Protein AF-A0AAP8LAF4-F1 (afdb_monomer)

Mean predicted aligned error: 5.39 Å

Secondary structure (DSSP, 8-state):
----SEEEEEEEPTTSSSPSEEEEESS---HHHHTTS--SEEESSHHHHHHHHHHTT---TTPEEEEE-TTS--HHHHHHHHHHHHHHS-SSPPPPPHHHHHSPP---------SSS--GGGGGTT----

Sequence (130 aa):
DLSENDLTFIHVPVGRANRTGWYLYNQAPAMDSIVSHQPLEYNRYLNKLVAWAYFNGLLTPQTRLHIKSGNLCDTAKLQELVADVSHHFPLRLPAPTPKALYSPCEIRHLAIIVNLENDPTAAFRNQVVH

InterPro domains:
  IPR000274 Adenylate cyclase, class-I [PTHR38760] (1-130)
  IPR060066 Adenylate cyclase, class-I, third domain [PF26690] (2-91)
  IPR060068 Adenylate cyclase, class-I, fourth domain [PF26691] (96-129)

Organism: Escherichia coli (NCBI:txid562)

Structure (mmCIF, N/CA/C/O backbone):
data_AF-A0AAP8LAF4-F1
#
_entry.id   AF-A0AAP8LAF4-F1
#
loop_
_atom_site.group_PDB
_atom_site.id
_atom_site.type_symbol
_atom_site.label_atom_id
_atom_site.label_alt_id
_atom_site.label_comp_id
_atom_site.label_asym_id
_atom_site.label_entity_id
_atom_site.label_seq_id
_atom_site.pdbx_PDB_ins_code
_atom_site.Cartn_x
_atom_site.Cartn_y
_atom_site.Cartn_z
_atom_site.occupancy
_atom_site.B_iso_or_equiv
_atom_site.auth_seq_id
_atom_site.auth_comp_id
_atom_site.auth_asym_id
_atom_site.auth_atom_id
_atom_site.pdbx_PDB_model_num
ATOM 1 N N . ASP A 1 1 ? -21.206 -5.270 -1.672 1.00 76.50 1 ASP A N 1
ATOM 2 C CA . ASP A 1 1 ? -19.825 -5.343 -1.173 1.00 76.50 1 ASP A CA 1
ATOM 3 C C . ASP A 1 1 ? -18.973 -4.495 -2.107 1.00 76.50 1 ASP A C 1
ATOM 5 O O . ASP A 1 1 ? -19.323 -4.442 -3.279 1.00 76.50 1 ASP A O 1
ATOM 9 N N . LEU A 1 2 ? -17.989 -3.755 -1.590 1.00 90.88 2 LEU A N 1
ATOM 10 C CA . LEU A 1 2 ? -17.102 -2.889 -2.390 1.00 90.88 2 LEU A CA 1
ATOM 11 C C . LEU A 1 2 ? -15.803 -3.604 -2.787 1.00 90.88 2 LEU A C 1
ATOM 13 O O . LEU A 1 2 ? -14.950 -2.999 -3.426 1.00 90.88 2 LEU A O 1
ATOM 17 N N . SER A 1 3 ? -15.650 -4.867 -2.390 1.00 94.12 3 SER A N 1
ATOM 18 C CA . SER A 1 3 ? -14.476 -5.671 -2.698 1.00 94.12 3 SER A CA 1
ATOM 19 C C . SER A 1 3 ? -14.247 -5.792 -4.204 1.00 94.12 3 SER A C 1
ATOM 21 O O . SER A 1 3 ? -15.166 -6.040 -4.985 1.00 94.12 3 SER A O 1
ATOM 23 N N . GLU A 1 4 ? -12.989 -5.627 -4.602 1.00 96.12 4 GLU A N 1
ATOM 24 C CA . GLU A 1 4 ? -12.555 -5.789 -5.984 1.00 96.12 4 GLU A CA 1
ATOM 25 C C . GLU A 1 4 ? -11.874 -7.149 -6.154 1.00 96.12 4 GLU A C 1
ATOM 27 O O . GLU A 1 4 ? -11.079 -7.580 -5.309 1.00 96.12 4 GLU A O 1
ATOM 32 N N . ASN A 1 5 ? -12.168 -7.833 -7.264 1.00 96.19 5 ASN A N 1
ATOM 33 C CA . ASN A 1 5 ? -11.558 -9.131 -7.577 1.00 96.19 5 ASN A CA 1
ATOM 34 C C . ASN A 1 5 ? -10.068 -8.998 -7.909 1.00 96.19 5 ASN A C 1
ATOM 36 O O . ASN A 1 5 ? -9.276 -9.881 -7.583 1.00 96.19 5 ASN A O 1
ATOM 40 N N . ASP A 1 6 ? -9.693 -7.900 -8.563 1.00 95.88 6 ASP A N 1
ATOM 41 C CA . ASP A 1 6 ? -8.330 -7.602 -8.979 1.00 95.88 6 ASP A CA 1
ATOM 42 C C . ASP A 1 6 ? -7.998 -6.152 -8.641 1.00 95.88 6 ASP A C 1
ATOM 44 O O . ASP A 1 6 ? -8.748 -5.244 -8.989 1.00 95.88 6 ASP A O 1
ATOM 48 N N . LEU A 1 7 ? -6.844 -5.925 -8.020 1.00 97.12 7 LEU A N 1
ATOM 49 C CA . LEU A 1 7 ? -6.266 -4.596 -7.854 1.00 97.12 7 LEU A CA 1
ATOM 50 C C . LEU A 1 7 ? -4.872 -4.571 -8.475 1.00 97.12 7 LEU A C 1
ATOM 52 O O . LEU A 1 7 ? -4.002 -5.362 -8.109 1.00 97.12 7 LEU A O 1
ATOM 56 N N . THR A 1 8 ? -4.653 -3.639 -9.400 1.00 96.38 8 THR A N 1
ATOM 57 C CA . THR A 1 8 ? -3.382 -3.472 -10.107 1.00 96.38 8 THR A CA 1
ATOM 58 C C . THR A 1 8 ? -2.728 -2.146 -9.742 1.00 96.38 8 THR A C 1
ATOM 60 O O . THR A 1 8 ? -3.273 -1.076 -10.013 1.00 96.38 8 THR A O 1
ATOM 63 N N . PHE A 1 9 ? -1.525 -2.223 -9.174 1.00 97.00 9 PHE A N 1
ATOM 64 C CA . PHE A 1 9 ? -0.684 -1.090 -8.797 1.00 97.00 9 PHE A CA 1
ATOM 65 C C . PHE A 1 9 ? 0.386 -0.852 -9.864 1.00 97.00 9 PHE A C 1
ATOM 67 O O . PHE A 1 9 ? 1.218 -1.718 -10.132 1.00 97.00 9 PHE A O 1
ATOM 74 N N . ILE A 1 10 ? 0.402 0.333 -10.471 1.00 95.38 10 ILE A N 1
ATOM 75 C CA . ILE A 1 10 ? 1.353 0.675 -11.535 1.00 95.38 10 ILE A CA 1
ATOM 76 C C . ILE A 1 10 ? 2.132 1.915 -11.143 1.00 95.38 10 ILE A C 1
ATOM 78 O O . ILE A 1 10 ? 1.540 2.964 -10.897 1.00 95.38 10 ILE A O 1
ATOM 82 N N . HIS A 1 11 ? 3.458 1.816 -11.143 1.00 96.12 11 HIS A N 1
ATOM 83 C CA . HIS A 1 11 ? 4.327 2.970 -10.975 1.00 96.12 11 HIS A CA 1
ATOM 84 C C . HIS A 1 11 ? 4.722 3.558 -12.333 1.00 96.12 11 HIS A C 1
ATOM 86 O O . HIS A 1 11 ? 5.247 2.868 -13.212 1.00 96.12 11 HIS A O 1
ATOM 92 N N . VAL A 1 12 ? 4.522 4.864 -12.487 1.00 94.88 12 VAL A N 1
ATOM 93 C CA . VAL A 1 12 ? 4.976 5.651 -13.632 1.00 94.88 12 VAL A CA 1
ATOM 94 C C . VAL A 1 12 ? 6.250 6.405 -13.236 1.00 94.88 12 VAL A C 1
ATOM 96 O O . VAL A 1 12 ? 6.191 7.246 -12.338 1.00 94.88 12 VAL A O 1
ATOM 99 N N . PRO A 1 13 ? 7.401 6.151 -13.892 1.00 94.50 13 PRO A N 1
ATOM 100 C CA . PRO A 1 13 ? 8.644 6.866 -13.609 1.00 94.50 13 PRO A CA 1
ATOM 101 C C . PRO A 1 13 ? 8.635 8.302 -14.156 1.00 94.50 13 PRO A C 1
ATOM 103 O O . PRO A 1 13 ? 7.744 8.714 -14.902 1.00 94.50 13 PRO A O 1
ATOM 106 N N . VAL A 1 14 ? 9.660 9.075 -13.793 1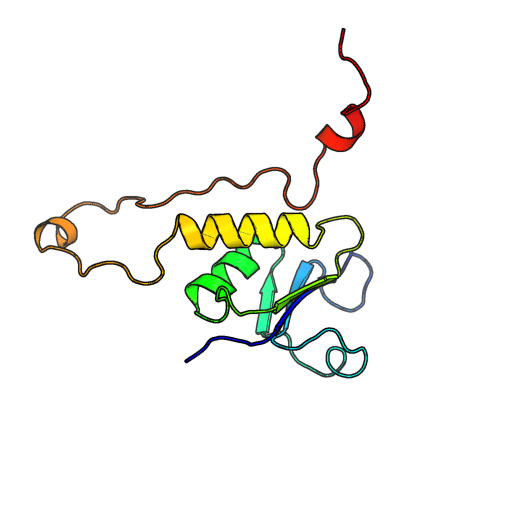.00 93.88 14 VAL A N 1
ATOM 107 C CA . VAL A 1 14 ? 9.914 10.413 -14.352 1.00 93.88 14 VAL A CA 1
ATOM 108 C C . VAL A 1 14 ? 10.149 10.328 -15.864 1.00 93.88 14 VAL A C 1
ATOM 110 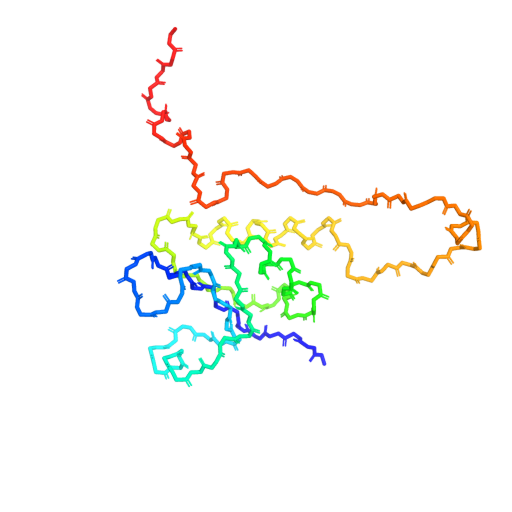O O . VAL A 1 14 ? 10.671 9.333 -16.365 1.00 93.88 14 VAL A O 1
ATOM 113 N N . GLY A 1 15 ? 9.749 11.369 -16.600 1.00 93.25 15 GLY A N 1
ATOM 114 C CA . GLY A 1 15 ? 9.968 11.462 -18.049 1.00 93.25 15 GLY A CA 1
ATOM 115 C C . GLY A 1 15 ? 8.954 10.692 -18.901 1.00 93.25 15 GLY A C 1
ATOM 116 O O . GLY A 1 15 ? 9.173 10.494 -20.094 1.00 93.25 15 GLY A O 1
ATOM 117 N N . ARG A 1 16 ? 7.841 10.243 -18.311 1.00 90.88 16 ARG A N 1
ATOM 118 C CA . ARG A 1 16 ? 6.681 9.702 -19.036 1.00 90.88 16 ARG A CA 1
ATOM 119 C C . ARG A 1 16 ? 5.607 10.777 -19.223 1.00 90.88 16 ARG A C 1
ATOM 121 O O . ARG A 1 16 ? 5.635 11.808 -18.561 1.00 90.88 16 ARG A O 1
ATOM 128 N N . ALA A 1 17 ? 4.652 10.513 -20.118 1.00 89.12 17 ALA A N 1
ATOM 129 C CA . ALA A 1 17 ? 3.519 11.409 -20.367 1.00 89.12 17 ALA A CA 1
ATOM 130 C C . ALA A 1 17 ? 2.592 11.541 -19.144 1.00 89.12 17 ALA A C 1
ATOM 132 O O . ALA A 1 17 ? 2.104 12.628 -18.847 1.00 89.12 17 ALA A O 1
ATOM 133 N N . ASN A 1 18 ? 2.380 10.440 -18.416 1.00 90.19 18 ASN A N 1
ATOM 134 C CA . ASN A 1 18 ? 1.615 10.439 -17.172 1.00 90.19 18 ASN A CA 1
ATOM 135 C C . ASN A 1 18 ? 2.456 10.978 -16.007 1.00 90.19 18 ASN A C 1
ATOM 137 O O . ASN A 1 18 ? 3.675 10.797 -15.962 1.00 90.19 18 ASN A O 1
ATOM 141 N N . ARG A 1 19 ? 1.784 11.608 -15.036 1.00 94.69 19 ARG A N 1
ATOM 142 C CA . ARG A 1 19 ? 2.407 12.125 -13.812 1.00 94.69 19 ARG A CA 1
ATOM 143 C C . ARG A 1 19 ? 3.164 11.008 -13.084 1.00 94.69 19 ARG A C 1
ATOM 145 O O . ARG A 1 19 ? 2.656 9.911 -12.902 1.00 94.69 19 ARG A O 1
ATOM 152 N N . THR A 1 20 ? 4.373 11.301 -12.612 1.00 95.88 20 THR A N 1
ATOM 153 C CA . THR A 1 20 ? 5.173 10.330 -11.852 1.00 95.88 20 THR A CA 1
ATOM 154 C C . THR A 1 20 ? 4.492 9.935 -10.544 1.00 95.88 20 THR A C 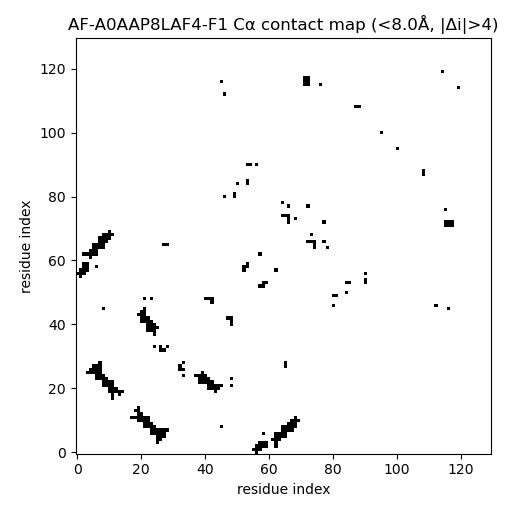1
ATOM 156 O O . THR A 1 20 ? 4.003 10.803 -9.814 1.00 95.88 20 THR A O 1
ATOM 159 N N . GLY A 1 21 ? 4.496 8.643 -10.233 1.00 96.25 21 GLY A N 1
ATOM 160 C CA . GLY A 1 21 ? 3.925 8.064 -9.018 1.00 96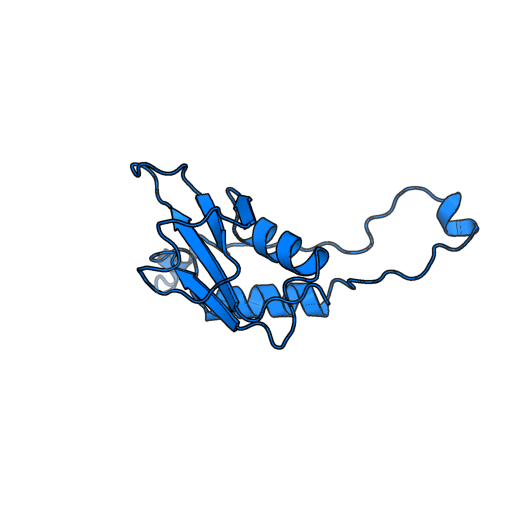.25 21 GLY A CA 1
ATOM 161 C C . GLY A 1 21 ? 3.134 6.793 -9.306 1.00 96.25 21 GLY A C 1
ATOM 162 O O . GLY A 1 21 ? 3.252 6.199 -10.376 1.00 96.25 21 GLY A O 1
ATOM 163 N N . TRP A 1 22 ? 2.326 6.386 -8.341 1.00 97.50 22 TRP A N 1
ATOM 164 C CA . TRP A 1 22 ? 1.527 5.175 -8.378 1.00 97.50 22 TRP A CA 1
ATOM 165 C C . TRP A 1 22 ? 0.086 5.429 -8.782 1.00 97.50 22 TRP A C 1
ATOM 167 O O . TRP A 1 22 ? -0.524 6.430 -8.407 1.00 97.50 22 TRP A O 1
ATOM 177 N N . TYR A 1 23 ? -0.454 4.456 -9.498 1.00 96.88 23 TYR A N 1
ATOM 178 C CA . TYR A 1 23 ? -1.817 4.415 -9.992 1.00 96.88 23 TYR A CA 1
ATOM 179 C C . TYR A 1 23 ? -2.445 3.080 -9.614 1.00 96.88 23 TYR A C 1
ATOM 181 O O . TYR A 1 23 ? -1.818 2.035 -9.802 1.00 96.88 23 TYR A O 1
ATOM 189 N N . LEU A 1 24 ? -3.670 3.124 -9.097 1.00 97.38 24 LEU A N 1
ATOM 190 C CA . LEU A 1 24 ? -4.457 1.949 -8.740 1.00 97.38 24 LEU A CA 1
ATOM 191 C C . LEU A 1 24 ? -5.578 1.728 -9.759 1.00 97.38 24 LEU A C 1
ATOM 193 O O . LEU A 1 24 ? -6.286 2.669 -10.102 1.00 97.38 24 LEU A O 1
ATOM 197 N N . TYR A 1 25 ? -5.768 0.488 -10.197 1.00 95.94 25 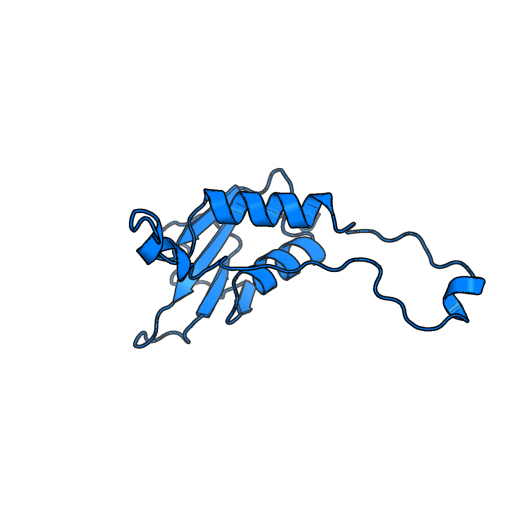TYR A N 1
ATOM 198 C CA . TYR A 1 25 ? -6.860 0.067 -11.082 1.00 95.94 25 TYR A CA 1
ATOM 199 C C . TYR A 1 25 ? -7.567 -1.159 -10.497 1.00 95.94 25 TYR A C 1
ATOM 201 O O . TYR A 1 25 ? -6.906 -1.989 -9.879 1.00 95.94 25 TYR A O 1
ATOM 209 N N . ASN A 1 26 ? -8.871 -1.314 -10.733 1.00 94.88 26 ASN A N 1
ATOM 210 C CA . ASN A 1 26 ? -9.682 -2.456 -10.275 1.00 94.88 26 ASN A CA 1
ATOM 211 C C . ASN A 1 26 ? -9.833 -3.579 -11.311 1.00 94.88 26 ASN A C 1
ATOM 213 O O . ASN A 1 26 ? -10.894 -4.170 -11.492 1.00 94.88 26 ASN A O 1
ATOM 217 N N . GLN A 1 27 ? -8.768 -3.850 -12.051 1.00 92.56 27 GLN A N 1
ATOM 218 C CA . GLN A 1 27 ? -8.785 -4.832 -13.126 1.00 92.56 27 GLN A CA 1
ATOM 219 C C . GLN A 1 27 ? -7.441 -5.531 -13.216 1.00 92.56 27 GLN A C 1
ATOM 221 O O . GLN A 1 27 ? -6.412 -4.954 -12.862 1.00 92.56 27 GLN A O 1
ATOM 226 N N . ALA A 1 28 ? -7.449 -6.760 -13.725 1.00 91.75 28 ALA A N 1
ATOM 227 C CA . ALA A 1 28 ? -6.237 -7.514 -14.013 1.00 91.75 28 ALA A CA 1
ATOM 228 C C . ALA A 1 28 ? -5.355 -6.793 -15.061 1.00 91.75 28 ALA A C 1
ATOM 230 O O . ALA A 1 28 ? -5.868 -6.028 -15.891 1.00 91.75 28 ALA A O 1
ATOM 231 N N . PRO A 1 29 ? -4.033 -7.046 -15.068 1.00 84.38 29 PRO A N 1
ATOM 232 C CA . PRO A 1 29 ? -3.075 -6.372 -15.934 1.00 84.38 29 PRO A CA 1
ATOM 233 C C . PRO A 1 29 ? -3.109 -6.914 -17.371 1.00 84.38 29 PRO A C 1
ATOM 235 O O . PRO A 1 29 ? -2.159 -7.543 -17.832 1.00 84.38 29 PRO A O 1
ATOM 238 N N . ALA A 1 30 ? -4.195 -6.664 -18.100 1.00 81.44 30 ALA A N 1
ATOM 239 C CA . ALA A 1 30 ? -4.247 -6.860 -19.546 1.00 81.44 30 ALA A CA 1
ATOM 240 C C . ALA A 1 30 ? -3.853 -5.553 -20.260 1.00 81.44 30 ALA A C 1
ATOM 242 O O . ALA A 1 30 ? -4.233 -4.459 -19.842 1.00 81.44 30 ALA A O 1
ATOM 243 N N . MET A 1 31 ? -3.060 -5.649 -21.334 1.00 62.44 31 MET A N 1
ATOM 244 C CA . MET A 1 31 ? -2.558 -4.468 -22.064 1.00 62.44 31 MET A CA 1
ATOM 245 C C . MET A 1 31 ? -3.700 -3.581 -22.578 1.00 62.44 31 MET A C 1
ATOM 247 O O . MET A 1 31 ? -3.605 -2.359 -22.489 1.00 62.44 31 MET A O 1
ATOM 251 N N . ASP A 1 32 ? -4.799 -4.193 -23.017 1.00 66.06 32 ASP A N 1
ATOM 252 C CA . ASP A 1 32 ? -5.954 -3.479 -23.566 1.00 66.06 32 ASP A CA 1
ATOM 253 C C . ASP A 1 32 ? -6.880 -2.919 -22.476 1.00 66.06 32 ASP A C 1
ATOM 255 O O . ASP A 1 32 ? -7.640 -1.988 -22.733 1.00 66.06 32 ASP A O 1
ATOM 259 N N . SER A 1 33 ? -6.818 -3.448 -21.247 1.00 65.00 33 SER A N 1
ATOM 260 C CA . SER A 1 33 ? -7.710 -3.022 -20.166 1.00 65.00 33 SER A CA 1
ATOM 261 C C . SER A 1 33 ? -7.229 -1.729 -19.508 1.00 65.00 33 SER A C 1
ATOM 263 O O . SER A 1 33 ? -8.030 -0.850 -19.221 1.00 65.00 33 SER A O 1
ATOM 265 N N . ILE A 1 34 ? -5.926 -1.535 -19.298 1.00 73.00 34 ILE A N 1
ATOM 266 C CA . ILE A 1 34 ? -5.430 -0.403 -18.489 1.00 73.00 34 ILE A CA 1
ATOM 267 C C . ILE A 1 34 ? -5.276 0.902 -19.276 1.00 73.00 34 ILE A C 1
ATOM 269 O O . ILE A 1 34 ? -5.504 1.974 -18.722 1.00 73.00 34 ILE A O 1
ATOM 273 N N . VAL A 1 35 ? -4.894 0.843 -20.553 1.00 71.56 35 VAL A N 1
ATOM 274 C CA . VAL A 1 35 ? -4.467 2.037 -21.311 1.00 71.56 35 VAL A CA 1
ATOM 275 C C . VAL A 1 35 ? -5.595 3.059 -21.513 1.00 71.56 35 VAL A C 1
ATOM 277 O O . VAL A 1 35 ? -5.321 4.255 -21.580 1.00 71.56 35 VAL A O 1
ATOM 280 N N . SER A 1 36 ? -6.853 2.616 -21.575 1.00 73.94 36 SER A N 1
ATOM 281 C CA . SER A 1 36 ? -8.017 3.478 -21.820 1.00 73.94 36 SER A CA 1
ATOM 282 C C . SER A 1 36 ? -8.862 3.785 -20.581 1.00 73.94 36 SER A C 1
ATOM 284 O O . SER A 1 36 ? -9.873 4.474 -20.707 1.00 73.94 36 SER A O 1
ATOM 286 N N . HIS A 1 37 ? -8.499 3.275 -19.402 1.00 83.75 37 HIS A N 1
ATOM 287 C CA . HIS A 1 37 ? -9.309 3.427 -18.191 1.00 83.75 37 HIS A CA 1
ATOM 288 C C . HIS A 1 37 ? -8.723 4.471 -17.247 1.00 83.75 37 HIS A C 1
ATOM 290 O O . HIS A 1 37 ? -7.507 4.620 -17.123 1.00 83.75 37 HIS A O 1
ATOM 296 N N . GLN A 1 38 ? -9.603 5.196 -16.556 1.00 90.88 38 GLN A N 1
ATOM 297 C CA . GLN A 1 38 ? -9.172 6.060 -15.467 1.00 90.88 38 GLN A CA 1
ATOM 298 C C . GLN A 1 38 ? -8.708 5.209 -14.276 1.00 90.88 38 GLN A C 1
ATOM 300 O O . GLN A 1 38 ? -9.348 4.207 -13.953 1.00 90.88 38 GLN A O 1
ATOM 305 N N . PRO A 1 39 ? -7.608 5.599 -13.612 1.00 94.44 39 PRO A N 1
ATOM 306 C CA . PRO A 1 39 ? -7.220 4.989 -12.350 1.00 94.44 39 PRO A CA 1
ATOM 307 C C . PRO A 1 39 ? -8.292 5.266 -11.290 1.00 94.44 39 PRO A C 1
ATOM 309 O O . PRO A 1 39 ? -8.880 6.347 -11.271 1.00 94.44 39 PRO A O 1
ATOM 312 N N . LEU A 1 40 ? -8.486 4.321 -10.371 1.00 96.06 40 LEU A N 1
ATOM 313 C CA . LEU A 1 40 ? -9.297 4.532 -9.172 1.00 96.06 40 LEU A CA 1
ATOM 314 C C . LEU A 1 40 ? -8.718 5.646 -8.298 1.00 96.06 40 LEU A C 1
ATOM 316 O O . LEU A 1 40 ? -9.453 6.470 -7.769 1.00 96.06 40 LEU A O 1
ATOM 320 N N . GLU A 1 41 ? -7.394 5.650 -8.136 1.00 97.69 41 GLU A N 1
ATOM 321 C CA . GLU A 1 41 ? -6.687 6.620 -7.308 1.00 97.69 41 GLU A CA 1
ATOM 322 C C . GLU A 1 41 ? -5.234 6.767 -7.777 1.00 97.69 41 GLU A C 1
ATOM 324 O O . GLU A 1 41 ? -4.624 5.828 -8.307 1.00 97.69 41 GLU A O 1
ATOM 329 N N . TYR A 1 42 ? -4.673 7.956 -7.561 1.00 97.75 42 TYR A N 1
ATOM 330 C CA . TYR A 1 42 ? -3.263 8.254 -7.785 1.00 97.75 42 TYR A CA 1
ATOM 331 C C . TYR A 1 42 ? -2.595 8.696 -6.481 1.00 97.75 42 TYR A C 1
ATOM 333 O O . TYR A 1 42 ? -3.087 9.550 -5.740 1.00 97.75 42 TYR A O 1
ATOM 341 N N . ASN A 1 43 ? -1.386 8.198 -6.224 1.00 98.00 43 ASN A N 1
ATOM 342 C CA . ASN A 1 43 ? -0.559 8.743 -5.158 1.00 98.00 43 ASN A CA 1
ATOM 343 C C . ASN A 1 43 ? 0.931 8.673 -5.466 1.00 98.00 43 ASN A C 1
ATOM 345 O O . ASN A 1 43 ? 1.385 7.811 -6.202 1.00 98.00 43 ASN A O 1
ATOM 349 N N . ARG A 1 44 ? 1.727 9.555 -4.854 1.00 96.19 44 ARG A N 1
ATOM 350 C CA . ARG A 1 44 ? 3.189 9.458 -4.954 1.00 96.19 44 ARG A CA 1
ATOM 351 C C . ARG A 1 44 ? 3.750 8.233 -4.235 1.00 96.19 44 ARG A C 1
ATOM 353 O O . ARG A 1 44 ? 4.808 7.781 -4.642 1.00 96.19 44 ARG A O 1
ATOM 360 N N . TYR A 1 45 ? 3.051 7.713 -3.226 1.00 95.69 45 TYR A N 1
ATOM 361 C CA . TYR A 1 45 ? 3.537 6.626 -2.380 1.00 95.69 45 TYR A CA 1
ATOM 362 C C . TYR A 1 45 ? 2.619 5.403 -2.440 1.00 95.69 45 TYR A C 1
ATOM 364 O O . TYR A 1 45 ? 1.399 5.529 -2.285 1.00 95.69 45 TYR A O 1
ATOM 372 N N . LEU A 1 46 ? 3.210 4.218 -2.611 1.00 97.50 46 LEU A N 1
ATOM 373 C CA . LEU A 1 46 ? 2.496 2.941 -2.681 1.00 97.50 46 LEU A CA 1
ATO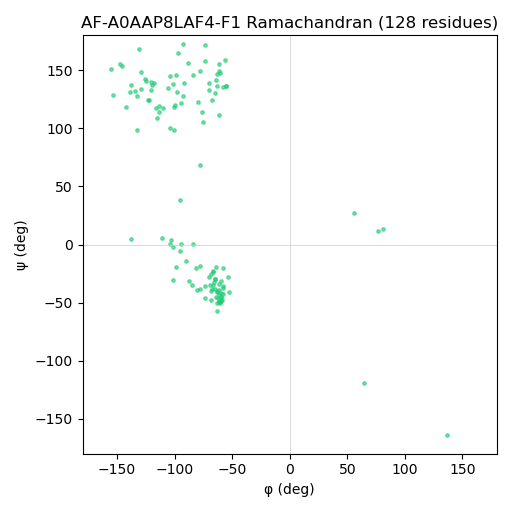M 374 C C . LEU A 1 46 ? 1.691 2.651 -1.411 1.00 97.50 46 LEU A C 1
ATOM 376 O O . LEU A 1 46 ? 0.523 2.272 -1.487 1.00 97.50 46 LEU A O 1
ATOM 380 N N . ASN A 1 47 ? 2.291 2.867 -0.239 1.00 96.94 47 ASN A N 1
ATOM 381 C CA . ASN A 1 47 ? 1.650 2.583 1.046 1.00 96.94 47 ASN A CA 1
ATOM 382 C C . ASN A 1 47 ? 0.331 3.336 1.235 1.00 96.94 47 ASN A C 1
ATOM 384 O O . ASN A 1 47 ? -0.617 2.792 1.796 1.00 96.94 47 ASN A O 1
ATOM 388 N N . LYS A 1 48 ? 0.247 4.568 0.730 1.00 96.81 48 LYS A N 1
ATOM 389 C CA . LYS A 1 48 ? -0.973 5.361 0.800 1.00 96.81 48 LYS A CA 1
ATOM 390 C C . LYS A 1 48 ? -2.078 4.767 -0.070 1.00 96.81 48 LYS A C 1
ATOM 392 O O . LYS A 1 48 ? -3.223 4.771 0.366 1.00 96.81 48 LYS A O 1
ATOM 397 N N . LEU A 1 49 ? -1.753 4.233 -1.250 1.00 97.94 49 LEU A N 1
ATOM 398 C CA . LEU A 1 49 ? -2.743 3.546 -2.087 1.00 97.94 49 LEU A CA 1
ATOM 399 C C . LEU A 1 49 ? -3.210 2.234 -1.462 1.00 97.94 49 LEU A C 1
ATOM 401 O O . LEU A 1 49 ? -4.402 1.954 -1.496 1.00 97.94 49 LEU A O 1
ATOM 405 N N . VAL A 1 50 ? -2.303 1.461 -0.858 1.00 97.94 50 VAL A N 1
ATOM 406 C CA . VAL A 1 50 ? -2.670 0.229 -0.141 1.00 97.94 50 VAL A CA 1
ATOM 407 C C . VAL A 1 50 ? -3.598 0.542 1.030 1.00 97.94 50 VAL A C 1
ATOM 409 O O . VAL A 1 50 ? -4.671 -0.048 1.134 1.00 97.94 50 VAL A O 1
ATOM 412 N N . ALA A 1 51 ? -3.235 1.520 1.864 1.00 97.12 51 ALA A N 1
ATOM 413 C CA . ALA A 1 51 ? -4.075 1.959 2.973 1.00 97.12 51 ALA A CA 1
ATOM 414 C C . ALA A 1 51 ? -5.435 2.471 2.478 1.00 97.12 51 ALA A C 1
ATOM 416 O O . ALA A 1 51 ? -6.468 2.092 3.021 1.00 97.12 51 ALA A O 1
ATOM 417 N N . TRP A 1 52 ? -5.455 3.292 1.425 1.00 97.75 52 TRP A N 1
ATOM 418 C CA . TRP A 1 52 ? -6.693 3.799 0.840 1.00 97.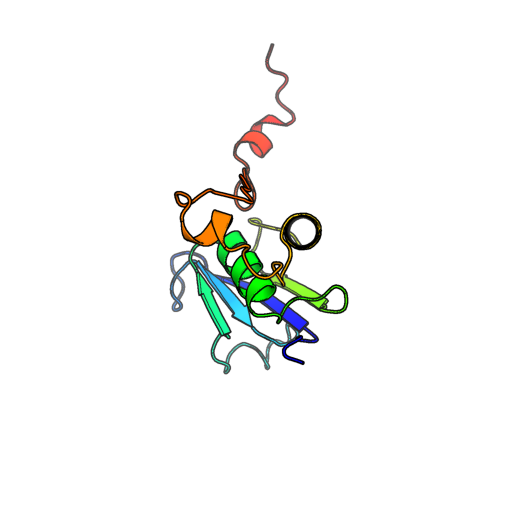75 52 TRP A CA 1
ATOM 419 C C . TRP A 1 52 ? -7.586 2.667 0.319 1.00 97.75 52 TRP A C 1
ATOM 421 O O . TRP A 1 52 ? -8.762 2.628 0.669 1.00 97.75 52 TRP A O 1
ATOM 431 N N . ALA A 1 53 ? -7.047 1.718 -0.450 1.00 98.00 53 ALA A N 1
ATOM 432 C CA . ALA A 1 53 ? -7.815 0.596 -0.992 1.00 98.00 53 ALA A CA 1
ATOM 433 C C . ALA A 1 53 ? -8.380 -0.298 0.119 1.00 98.00 53 ALA A C 1
ATOM 435 O O . ALA A 1 53 ? -9.534 -0.719 0.051 1.00 98.00 53 ALA A O 1
ATOM 436 N N . TYR A 1 54 ? -7.585 -0.542 1.164 1.00 97.50 54 TYR A N 1
ATOM 437 C CA . TYR A 1 54 ? -8.015 -1.280 2.344 1.00 97.50 54 TYR A CA 1
ATOM 438 C C . TYR A 1 54 ? -9.144 -0.559 3.083 1.00 97.50 54 TYR A C 1
ATOM 440 O O . TYR A 1 54 ? -10.235 -1.108 3.206 1.00 97.50 54 TYR A O 1
ATOM 448 N N . PHE A 1 55 ? -8.939 0.693 3.507 1.00 96.12 55 PHE A N 1
ATOM 449 C CA . PHE A 1 55 ? -9.937 1.433 4.288 1.00 96.12 55 PHE A CA 1
ATOM 450 C C . PHE A 1 55 ? -11.221 1.757 3.510 1.00 96.12 55 PHE A C 1
ATOM 452 O O . PHE A 1 55 ? -12.266 1.925 4.134 1.00 96.12 55 PHE A O 1
ATOM 459 N N . ASN A 1 56 ? -11.177 1.793 2.173 1.00 96.25 56 ASN A N 1
ATOM 460 C CA . ASN A 1 56 ? -12.377 1.892 1.331 1.00 96.25 56 ASN A CA 1
ATOM 461 C C . ASN A 1 56 ? -13.052 0.533 1.056 1.00 96.25 56 ASN A C 1
ATOM 463 O O . ASN A 1 56 ? -14.072 0.485 0.374 1.00 96.25 56 ASN A O 1
ATOM 467 N N . GLY A 1 57 ? -12.519 -0.569 1.590 1.00 95.62 57 GLY A N 1
ATOM 468 C CA . GLY A 1 57 ? -13.105 -1.905 1.468 1.00 95.62 57 GLY A CA 1
ATOM 469 C C . GLY A 1 57 ? -12.904 -2.573 0.107 1.00 95.62 57 GLY A C 1
ATOM 470 O O . GLY A 1 57 ? -13.526 -3.601 -0.143 1.00 95.62 57 GLY A O 1
ATOM 471 N N . LEU A 1 58 ? -12.045 -2.020 -0.756 1.00 96.88 58 LEU A N 1
ATOM 472 C CA . LEU A 1 58 ? -11.723 -2.610 -2.061 1.00 96.88 58 LEU A CA 1
ATOM 473 C C . LEU A 1 58 ? -10.830 -3.842 -1.905 1.00 96.88 58 LEU A C 1
ATOM 475 O O . LEU A 1 58 ? -10.931 -4.797 -2.671 1.00 96.88 58 LEU A O 1
ATOM 479 N N . LEU A 1 59 ? -9.932 -3.800 -0.918 1.00 95.69 59 LEU A N 1
ATOM 480 C CA . LEU A 1 59 ? -8.951 -4.844 -0.668 1.00 95.69 59 LEU A CA 1
ATOM 481 C C . LEU A 1 59 ? -9.468 -5.835 0.379 1.00 95.69 59 LEU A C 1
ATOM 483 O O . LEU A 1 59 ? -9.717 -5.472 1.528 1.00 95.69 59 LEU A O 1
ATOM 487 N N . THR A 1 60 ? -9.538 -7.107 -0.010 1.00 92.19 60 THR A N 1
ATOM 488 C CA . THR A 1 60 ? -9.900 -8.244 0.851 1.00 92.19 60 THR A CA 1
ATOM 489 C C . THR A 1 60 ? -8.892 -9.390 0.697 1.00 92.19 60 THR A C 1
ATOM 491 O O . THR A 1 60 ? -8.107 -9.379 -0.252 1.00 92.19 60 THR A O 1
ATOM 494 N N . PRO A 1 61 ? -8.911 -10.423 1.563 1.00 89.12 61 PRO A N 1
ATOM 495 C CA . PRO A 1 61 ? -8.066 -11.609 1.383 1.00 89.12 61 PRO A CA 1
ATOM 496 C C . PRO A 1 61 ? -8.278 -12.352 0.052 1.00 89.12 61 PRO A C 1
ATOM 498 O O . PRO A 1 61 ? -7.420 -13.126 -0.359 1.00 89.12 61 PRO A O 1
ATOM 501 N N . GLN A 1 62 ? -9.418 -12.146 -0.612 1.00 92.31 62 GLN A N 1
ATOM 502 C CA . GLN A 1 62 ? -9.753 -12.751 -1.903 1.00 92.31 62 GLN A CA 1
ATOM 503 C C . GLN A 1 62 ? -9.301 -11.892 -3.094 1.00 92.31 62 GLN A C 1
ATOM 505 O O . GLN A 1 62 ? -9.265 -12.385 -4.222 1.00 92.31 62 GLN A O 1
ATOM 510 N N . THR A 1 63 ? -8.953 -10.624 -2.857 1.00 96.06 63 THR A N 1
ATOM 511 C CA . THR A 1 63 ? -8.515 -9.691 -3.896 1.00 96.06 63 THR A CA 1
ATOM 512 C C . THR A 1 63 ? -7.166 -10.124 -4.464 1.00 96.06 63 THR A C 1
ATOM 514 O O . THR A 1 63 ? -6.174 -10.250 -3.744 1.00 96.06 63 THR A O 1
ATOM 517 N N . ARG A 1 64 ? -7.100 -10.315 -5.782 1.00 96.38 64 ARG A N 1
ATOM 518 C CA . ARG A 1 64 ? -5.858 -10.635 -6.491 1.00 96.38 64 ARG A CA 1
ATOM 519 C C . ARG A 1 64 ? -5.051 -9.362 -6.712 1.00 96.38 64 ARG A C 1
ATOM 521 O O . ARG A 1 64 ? -5.528 -8.407 -7.322 1.00 96.38 64 ARG A O 1
ATOM 528 N N . LEU A 1 65 ? -3.820 -9.356 -6.215 1.00 97.00 65 LEU A N 1
ATOM 529 C CA . LEU A 1 65 ? -2.932 -8.200 -6.288 1.00 97.00 65 LEU A CA 1
ATOM 530 C C . LEU A 1 65 ? -1.963 -8.335 -7.456 1.00 97.00 65 LEU A C 1
ATOM 532 O O . LEU A 1 65 ? -1.276 -9.347 -7.594 1.00 97.00 65 LEU A O 1
ATOM 536 N N . HIS A 1 66 ? -1.860 -7.272 -8.244 1.00 95.69 66 HIS A N 1
ATOM 537 C CA . HIS A 1 66 ? -0.926 -7.162 -9.356 1.00 95.69 66 HIS A CA 1
ATOM 538 C C . HIS A 1 66 ? -0.082 -5.905 -9.188 1.00 95.69 66 HIS A C 1
ATOM 540 O O . HIS A 1 66 ? -0.583 -4.863 -8.763 1.00 95.69 66 HIS A O 1
ATOM 546 N N . ILE A 1 67 ? 1.197 -5.974 -9.548 1.00 95.50 67 ILE A N 1
ATOM 547 C CA . ILE A 1 67 ? 2.106 -4.832 -9.435 1.00 95.50 67 ILE A CA 1
ATOM 548 C C . ILE A 1 67 ? 3.006 -4.713 -10.664 1.00 95.50 67 ILE A C 1
ATOM 550 O O . ILE A 1 67 ? 3.542 -5.697 -11.168 1.00 95.50 67 ILE A O 1
ATOM 554 N N . LYS A 1 68 ? 3.180 -3.484 -11.154 1.00 94.06 68 LYS A N 1
ATOM 555 C CA . LYS A 1 68 ? 4.100 -3.139 -12.243 1.00 94.06 68 LYS A CA 1
ATOM 556 C C . LYS A 1 68 ? 4.908 -1.910 -11.850 1.00 94.0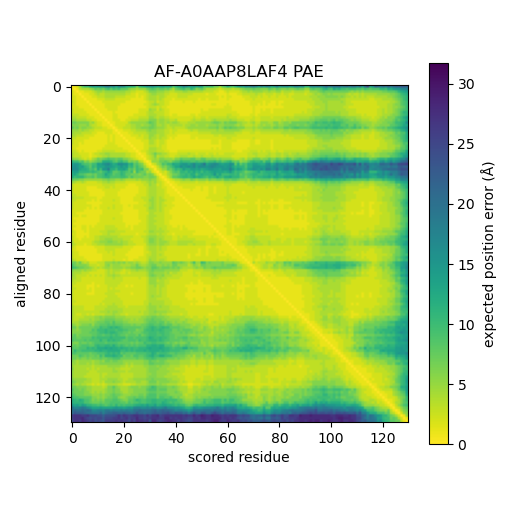6 68 LYS A C 1
ATOM 558 O O . LYS A 1 68 ? 4.433 -0.783 -11.976 1.00 94.06 68 LYS A O 1
ATOM 563 N N . SER A 1 69 ? 6.130 -2.128 -11.372 1.00 91.00 69 SER A N 1
ATOM 564 C CA . SER A 1 69 ? 6.913 -1.082 -10.695 1.00 91.00 69 SER A CA 1
ATOM 565 C C . SER A 1 69 ? 8.398 -1.020 -11.079 1.00 91.00 69 SER A C 1
ATOM 567 O O . SER A 1 69 ? 9.157 -0.237 -10.504 1.00 91.00 69 SER A O 1
ATOM 569 N N . GLY A 1 70 ? 8.836 -1.837 -12.043 1.00 87.25 70 GLY A N 1
ATOM 570 C CA . GLY A 1 70 ? 10.263 -2.051 -12.286 1.00 87.25 70 GLY A CA 1
ATOM 571 C C . GLY A 1 70 ? 10.903 -2.724 -11.071 1.00 87.25 70 GLY A C 1
ATOM 572 O O . GLY A 1 70 ? 10.480 -3.809 -10.691 1.00 87.25 70 GLY A O 1
ATOM 573 N N . ASN A 1 71 ? 11.883 -2.060 -10.453 1.00 86.00 71 ASN A N 1
ATOM 574 C CA . ASN A 1 71 ? 12.634 -2.591 -9.308 1.00 86.00 71 ASN A CA 1
ATOM 575 C C . ASN A 1 71 ? 12.204 -1.993 -7.955 1.00 86.00 71 ASN A C 1
ATOM 577 O O . ASN A 1 71 ? 12.845 -2.270 -6.947 1.00 86.00 71 ASN A O 1
ATOM 581 N N . LEU A 1 72 ? 11.169 -1.143 -7.922 1.00 90.88 72 LEU A N 1
ATOM 582 C CA . LEU A 1 72 ? 10.793 -0.426 -6.698 1.00 90.88 72 LEU A CA 1
ATOM 583 C C . LEU A 1 72 ? 10.120 -1.346 -5.669 1.00 90.88 72 LEU A C 1
ATOM 585 O O . LEU A 1 72 ? 10.442 -1.327 -4.488 1.00 90.88 72 LEU A O 1
ATOM 589 N N . CYS A 1 73 ? 9.172 -2.172 -6.104 1.00 93.69 73 CYS A N 1
ATOM 590 C CA . CYS A 1 73 ? 8.426 -3.046 -5.203 1.00 93.69 73 CYS A CA 1
ATOM 591 C C . CYS A 1 73 ? 7.934 -4.280 -5.958 1.00 93.69 73 CYS A C 1
ATOM 593 O O . CYS A 1 73 ? 7.320 -4.148 -7.016 1.00 93.69 73 CYS A O 1
ATOM 595 N N . ASP A 1 74 ? 8.199 -5.468 -5.431 1.00 92.69 74 ASP A N 1
ATOM 596 C CA . ASP A 1 74 ? 7.709 -6.717 -6.005 1.00 92.69 74 ASP A CA 1
ATOM 597 C C . ASP A 1 74 ? 6.376 -7.148 -5.372 1.00 92.69 74 ASP A C 1
ATOM 599 O O . ASP A 1 74 ? 5.877 -6.553 -4.413 1.00 92.69 74 ASP A O 1
ATOM 603 N N . THR A 1 75 ? 5.775 -8.193 -5.941 1.00 94.25 75 THR A N 1
ATOM 604 C CA . THR A 1 75 ? 4.493 -8.726 -5.469 1.00 94.25 75 THR A CA 1
ATOM 605 C C . THR A 1 75 ? 4.570 -9.224 -4.026 1.00 94.25 75 THR A C 1
ATOM 607 O O . THR A 1 75 ? 3.594 -9.075 -3.296 1.00 94.25 75 THR A O 1
ATOM 610 N N . ALA A 1 76 ? 5.709 -9.778 -3.597 1.00 94.06 76 ALA A N 1
ATOM 611 C CA . ALA A 1 76 ? 5.864 -10.324 -2.252 1.00 94.06 76 ALA A CA 1
ATOM 612 C C . ALA A 1 76 ? 5.839 -9.209 -1.197 1.00 94.06 76 ALA A C 1
ATOM 614 O O . ALA A 1 76 ? 5.054 -9.288 -0.256 1.00 94.06 76 ALA A O 1
ATOM 615 N N . LYS A 1 77 ? 6.599 -8.124 -1.401 1.00 94.44 77 LYS A N 1
ATOM 616 C CA . LYS A 1 77 ? 6.564 -6.944 -0.519 1.00 94.44 77 LYS A CA 1
ATOM 617 C C . LYS A 1 77 ? 5.187 -6.286 -0.480 1.00 94.44 77 LYS A C 1
ATOM 619 O O . LYS A 1 77 ? 4.751 -5.831 0.574 1.00 94.44 77 LYS A O 1
ATOM 624 N N . LEU A 1 78 ? 4.496 -6.214 -1.623 1.00 96.50 78 LEU A N 1
ATOM 625 C CA . LEU A 1 78 ? 3.129 -5.689 -1.662 1.00 96.50 78 LEU A CA 1
ATOM 626 C C . LEU A 1 78 ? 2.184 -6.557 -0.819 1.00 96.50 78 LEU A C 1
ATOM 628 O O . LEU A 1 78 ? 1.397 -6.019 -0.045 1.00 96.50 78 LEU A O 1
ATOM 632 N N . GLN A 1 79 ? 2.260 -7.881 -0.962 1.00 96.00 79 GLN A N 1
ATOM 633 C CA . GLN A 1 79 ? 1.443 -8.820 -0.191 1.00 96.00 79 GLN A CA 1
ATOM 634 C C . GLN A 1 79 ? 1.744 -8.748 1.308 1.00 96.00 79 GLN A C 1
ATOM 636 O O . GLN A 1 79 ? 0.807 -8.760 2.099 1.00 96.00 79 GLN A O 1
ATOM 641 N N . GLU A 1 80 ? 3.015 -8.618 1.692 1.00 95.69 80 GLU A N 1
ATOM 642 C CA . GLU A 1 80 ? 3.434 -8.426 3.085 1.00 95.69 80 GLU A CA 1
ATOM 643 C C . GLU A 1 80 ? 2.843 -7.137 3.667 1.00 95.69 80 GLU A C 1
ATOM 645 O O . GLU A 1 80 ? 2.150 -7.182 4.680 1.00 95.69 80 GLU A O 1
ATOM 650 N N . LEU A 1 81 ? 2.981 -6.007 2.964 1.00 96.56 81 LEU A N 1
ATOM 651 C CA . LEU A 1 81 ? 2.385 -4.738 3.387 1.00 96.56 81 LEU A CA 1
ATOM 652 C C . LEU A 1 81 ? 0.861 -4.834 3.542 1.00 96.56 81 LEU A C 1
ATOM 654 O O . LEU A 1 81 ? 0.283 -4.287 4.480 1.00 96.56 81 LEU A O 1
ATOM 658 N N . VAL A 1 82 ? 0.195 -5.500 2.602 1.00 96.94 82 VAL A N 1
ATOM 659 C CA . VAL A 1 82 ? -1.252 -5.714 2.650 1.00 96.94 82 VAL A CA 1
ATOM 660 C C . VAL A 1 82 ? -1.642 -6.576 3.848 1.00 96.94 82 VAL A C 1
ATOM 662 O O . VAL A 1 82 ? -2.591 -6.233 4.559 1.00 96.94 82 VAL A O 1
ATOM 665 N N . ALA A 1 83 ? -0.911 -7.663 4.092 1.00 95.75 83 ALA A N 1
ATOM 666 C CA . ALA A 1 83 ? -1.123 -8.527 5.241 1.00 95.75 83 ALA A CA 1
ATOM 667 C C . ALA A 1 83 ? -0.958 -7.733 6.544 1.00 95.75 83 ALA A C 1
ATOM 669 O O . ALA A 1 83 ? -1.876 -7.734 7.363 1.00 95.75 83 ALA A O 1
ATOM 670 N N . ASP A 1 84 ? 0.123 -6.964 6.680 1.00 95.81 84 ASP A N 1
ATOM 671 C CA . ASP A 1 84 ? 0.395 -6.127 7.848 1.00 95.81 84 ASP A CA 1
ATOM 672 C C . ASP A 1 84 ? -0.709 -5.099 8.096 1.00 95.81 84 ASP A C 1
ATOM 674 O O . ASP A 1 84 ? -1.202 -4.975 9.221 1.00 95.81 84 ASP A O 1
ATOM 678 N N . VAL A 1 85 ? -1.144 -4.382 7.056 1.00 96.00 85 VAL A N 1
ATOM 679 C CA . VAL A 1 85 ? -2.238 -3.409 7.170 1.00 96.00 85 VAL A CA 1
ATOM 680 C C . VAL A 1 85 ? -3.529 -4.108 7.598 1.00 96.00 85 VAL A C 1
ATOM 682 O O . VAL A 1 85 ? -4.172 -3.672 8.553 1.00 96.00 85 VAL A O 1
ATOM 685 N N . SER A 1 86 ? -3.890 -5.216 6.947 1.00 94.44 86 SER A N 1
ATOM 686 C CA . SER A 1 86 ? -5.132 -5.938 7.246 1.00 94.44 86 SER A CA 1
ATOM 687 C C . SER A 1 86 ? -5.157 -6.563 8.643 1.00 94.44 86 SER A C 1
ATOM 689 O O . SER A 1 86 ? -6.209 -6.624 9.277 1.00 94.44 86 SER A O 1
ATOM 691 N N . HIS A 1 87 ? -3.998 -6.991 9.146 1.00 94.75 87 HIS A N 1
ATOM 692 C CA . HIS A 1 87 ? -3.877 -7.631 10.448 1.00 94.75 87 HIS A CA 1
ATOM 693 C C . HIS A 1 87 ? -3.928 -6.623 11.602 1.00 94.75 87 HIS A C 1
ATOM 695 O O . HIS A 1 87 ? -4.536 -6.895 12.636 1.00 94.75 87 HIS A O 1
ATOM 701 N N . HIS A 1 88 ? -3.310 -5.450 11.433 1.00 94.75 88 HIS A N 1
ATOM 702 C CA . HIS A 1 88 ? -3.123 -4.494 12.529 1.00 94.75 88 HIS A CA 1
ATOM 703 C C . HIS A 1 88 ? -4.147 -3.353 12.553 1.00 94.75 88 HIS A C 1
ATOM 705 O O . HIS A 1 88 ? -4.312 -2.708 13.593 1.00 94.75 88 HIS A O 1
ATOM 711 N N . PHE A 1 89 ? -4.837 -3.086 11.439 1.00 95.19 89 PHE A N 1
ATOM 712 C CA . PHE A 1 89 ? -5.786 -1.979 11.328 1.00 95.19 89 PHE A CA 1
ATOM 713 C C . PHE A 1 89 ? -7.206 -2.503 11.114 1.00 95.19 89 PHE A C 1
ATOM 715 O O . PHE A 1 89 ? -7.523 -2.967 10.025 1.00 95.19 89 PHE A O 1
ATOM 722 N N . PRO A 1 90 ? -8.114 -2.411 12.094 1.00 93.31 90 PRO A N 1
ATOM 723 C CA . PRO A 1 90 ? -9.496 -2.837 11.893 1.00 93.31 90 PRO A CA 1
ATOM 724 C C . PRO A 1 90 ? -10.244 -1.887 10.939 1.00 93.31 90 PRO A C 1
ATOM 726 O O . PRO A 1 90 ? -10.236 -0.674 11.138 1.00 93.31 90 PRO A O 1
ATOM 729 N N . LEU A 1 91 ? -10.964 -2.430 9.945 1.00 91.31 91 LEU A N 1
ATOM 730 C CA . LEU A 1 91 ? -11.846 -1.628 9.071 1.00 91.31 91 LEU A CA 1
ATOM 731 C C . LEU A 1 91 ? -13.038 -1.035 9.822 1.00 91.31 91 LEU A C 1
ATOM 733 O O . LEU A 1 91 ? -13.506 0.057 9.512 1.00 91.31 91 LEU A O 1
ATOM 737 N N . ARG A 1 92 ? -13.558 -1.775 10.805 1.00 88.81 92 ARG A N 1
ATOM 738 C CA . ARG A 1 92 ? -14.689 -1.353 11.630 1.00 88.81 92 ARG A CA 1
ATOM 739 C C . ARG A 1 92 ? -14.210 -1.156 13.052 1.00 88.81 92 ARG A C 1
ATOM 741 O O . ARG A 1 92 ? -13.834 -2.111 13.726 1.00 88.81 92 ARG A O 1
ATOM 748 N N . LEU A 1 93 ? -14.249 0.090 13.501 1.00 87.69 93 LEU A N 1
ATOM 749 C CA . LEU A 1 93 ? -13.996 0.426 14.891 1.00 87.69 93 LEU A CA 1
ATOM 750 C C . LEU A 1 93 ? -15.282 0.259 15.710 1.00 87.69 93 LEU A C 1
ATOM 752 O O . LEU A 1 93 ? -16.373 0.533 15.199 1.00 87.69 93 LEU A O 1
ATOM 756 N N . PRO A 1 94 ? -15.180 -0.168 16.979 1.00 87.44 94 PRO A N 1
ATOM 757 C CA . PRO A 1 94 ? -16.324 -0.153 17.875 1.00 87.44 94 PRO A CA 1
ATOM 758 C C . PRO A 1 94 ? -16.820 1.284 18.065 1.00 87.44 94 PRO A C 1
ATOM 760 O O . PRO A 1 94 ? -16.033 2.237 18.039 1.00 87.44 94 PRO A O 1
ATOM 763 N N . ALA A 1 95 ? -18.127 1.429 18.293 1.00 90.25 95 ALA A N 1
ATOM 764 C CA . ALA A 1 95 ? -18.712 2.721 18.619 1.00 90.25 95 ALA A CA 1
ATOM 765 C C . ALA A 1 95 ? -17.998 3.335 19.843 1.00 90.25 95 ALA A C 1
ATOM 767 O O . ALA A 1 95 ? -17.705 2.616 20.807 1.00 90.25 95 ALA A O 1
ATOM 768 N N . PRO A 1 96 ? -17.683 4.642 19.821 1.00 89.56 96 PRO A N 1
ATOM 769 C CA . PRO A 1 96 ? -17.007 5.283 20.939 1.00 89.56 96 PRO A CA 1
ATOM 770 C C . PRO A 1 96 ? -17.891 5.262 22.192 1.00 89.56 96 PRO A C 1
ATOM 772 O O . PRO A 1 96 ? -19.103 5.461 22.124 1.00 89.56 96 PRO A O 1
ATOM 775 N N . THR A 1 97 ? -17.275 5.052 23.356 1.00 91.62 97 THR A N 1
ATOM 776 C CA . THR A 1 97 ? -17.961 5.208 24.646 1.00 91.62 97 THR A CA 1
ATOM 777 C C . THR A 1 97 ? -18.170 6.695 24.959 1.00 91.62 97 THR A C 1
ATOM 779 O O . THR A 1 97 ? -17.389 7.523 24.481 1.00 91.62 97 THR A O 1
ATOM 782 N N . PRO A 1 98 ? -19.136 7.071 25.822 1.00 93.56 98 PRO A N 1
ATOM 783 C CA . PRO A 1 98 ? -19.312 8.466 26.233 1.00 93.56 98 PRO A CA 1
ATOM 784 C C . PRO A 1 98 ? -18.020 9.102 26.763 1.00 93.56 98 PRO A C 1
ATOM 786 O O . PRO A 1 98 ? -17.683 10.216 26.387 1.00 93.56 98 PRO A O 1
ATOM 789 N N . LYS A 1 99 ? -17.230 8.365 27.557 1.00 91.50 99 LYS A N 1
ATOM 790 C CA . LYS A 1 99 ? -15.928 8.838 28.054 1.00 91.50 99 LYS A CA 1
ATOM 791 C C . LYS A 1 99 ? -14.955 9.164 26.915 1.00 91.50 99 LYS A C 1
ATOM 793 O O . LYS A 1 99 ? -14.269 10.180 26.985 1.00 91.50 99 LYS A O 1
ATOM 798 N N . ALA A 1 100 ? -14.900 8.331 25.875 1.00 89.88 100 ALA A N 1
ATOM 799 C CA . ALA A 1 100 ? -14.024 8.558 24.727 1.00 89.88 100 ALA A CA 1
ATOM 800 C C . ALA A 1 100 ? -14.411 9.819 23.936 1.00 89.88 100 ALA A C 1
ATOM 802 O O . ALA A 1 100 ? -13.530 10.462 23.381 1.00 89.88 100 ALA A O 1
ATOM 803 N N . LEU A 1 101 ? -15.694 10.202 23.925 1.00 88.88 101 LEU A N 1
ATOM 804 C CA . LEU A 1 101 ? -16.165 11.427 23.264 1.00 88.88 101 LEU A CA 1
ATOM 805 C C . LEU A 1 101 ? -15.715 12.713 23.975 1.00 88.88 101 LEU A C 1
ATOM 807 O O . LEU A 1 101 ? -15.568 13.742 23.325 1.00 88.88 101 LEU A O 1
ATOM 811 N N . TYR A 1 102 ? -15.494 12.655 25.292 1.00 93.31 102 TYR A N 1
ATOM 812 C CA . TYR A 1 102 ? -15.000 13.787 26.089 1.00 93.31 102 TYR A CA 1
ATOM 813 C C . TYR A 1 102 ? -13.480 13.773 26.296 1.00 93.31 102 TYR A C 1
ATOM 815 O O . TYR A 1 102 ? -12.936 14.699 26.896 1.00 93.31 102 TYR A O 1
ATOM 823 N N . SER A 1 103 ? -12.794 12.720 25.848 1.00 90.38 103 SER A N 1
ATOM 824 C CA . SER A 1 103 ? -11.343 12.588 25.999 1.00 90.38 103 SER A CA 1
ATOM 825 C C . SER A 1 103 ? -10.609 13.242 24.821 1.00 90.38 103 SER A C 1
ATOM 827 O O . SER A 1 103 ? -11.187 13.377 23.739 1.00 90.38 103 SER A O 1
ATOM 829 N N . PRO A 1 104 ? -9.339 13.646 24.994 1.00 92.44 104 PRO A N 1
ATOM 830 C CA . PRO A 1 104 ? -8.514 14.121 23.888 1.00 92.44 104 PRO A CA 1
ATOM 831 C C . PRO A 1 104 ? -8.395 13.095 22.751 1.00 92.44 104 PRO A C 1
ATOM 833 O O . PRO A 1 104 ? -8.569 11.893 22.948 1.00 92.44 104 PRO A O 1
ATOM 836 N N . CYS A 1 105 ? -8.061 13.579 21.554 1.00 89.06 105 CYS A N 1
ATOM 837 C CA . CYS A 1 105 ? -7.767 12.709 20.418 1.00 89.06 105 CYS A CA 1
ATOM 838 C C . CYS A 1 105 ? -6.497 11.886 20.690 1.00 89.06 105 CYS A C 1
ATOM 840 O O . CYS A 1 105 ? -5.459 12.445 21.044 1.00 89.06 105 CYS A O 1
ATOM 842 N N . GLU A 1 106 ? -6.575 10.571 20.481 1.00 90.12 106 GLU A N 1
ATOM 843 C CA . GLU A 1 106 ? -5.468 9.632 20.667 1.00 90.12 106 GLU A CA 1
ATOM 844 C C . GLU A 1 106 ? -5.226 8.826 19.386 1.00 90.12 106 GLU A C 1
ATOM 846 O O . GLU A 1 106 ? -6.165 8.383 18.715 1.00 90.12 106 GLU A O 1
ATOM 851 N N . ILE A 1 107 ? -3.953 8.591 19.062 1.00 91.12 107 ILE A N 1
ATOM 852 C CA . ILE A 1 107 ? -3.566 7.685 17.978 1.00 91.12 107 ILE A CA 1
ATOM 853 C C . ILE A 1 107 ? -3.738 6.251 18.479 1.00 91.12 107 ILE A C 1
ATOM 855 O O . ILE A 1 107 ? -3.024 5.813 19.375 1.00 91.12 107 ILE A O 1
ATOM 859 N N . ARG A 1 108 ? -4.677 5.510 17.885 1.00 89.19 108 ARG A N 1
ATOM 860 C CA . ARG A 1 108 ? -4.962 4.114 18.270 1.00 89.19 108 ARG A CA 1
ATOM 861 C C . ARG A 1 108 ? -4.098 3.087 17.550 1.00 89.19 108 ARG A C 1
ATOM 863 O O . ARG A 1 108 ? -3.805 2.037 18.104 1.00 89.19 108 ARG A O 1
ATOM 870 N N . HIS A 1 109 ? -3.715 3.393 16.316 1.00 93.12 109 HIS A N 1
ATOM 871 C CA . HIS A 1 109 ? -2.899 2.529 15.475 1.00 93.12 109 HIS A CA 1
ATOM 872 C C . HIS A 1 109 ? -1.871 3.394 14.752 1.00 93.12 109 HIS A C 1
ATOM 874 O O . HIS A 1 109 ? -2.221 4.425 14.174 1.00 93.12 109 HIS A O 1
ATOM 880 N N . LEU A 1 110 ? -0.610 2.977 14.793 1.00 95.00 110 LEU A N 1
ATOM 881 C CA . LEU A 1 110 ? 0.504 3.643 14.132 1.00 95.00 110 LEU A CA 1
ATOM 882 C C . LEU A 1 110 ? 1.319 2.585 13.395 1.00 95.00 110 LEU A C 1
ATOM 884 O O . LEU A 1 110 ? 1.726 1.596 13.996 1.00 95.00 110 LEU A O 1
ATOM 888 N N . ALA A 1 111 ? 1.572 2.815 12.111 1.00 94.19 111 ALA A N 1
ATOM 889 C CA . ALA A 1 111 ? 2.512 2.026 11.328 1.00 94.19 111 ALA A CA 1
ATOM 890 C C . ALA A 1 111 ? 3.640 2.926 10.837 1.00 94.19 111 ALA A C 1
ATOM 892 O O . ALA A 1 111 ? 3.408 4.054 10.395 1.00 94.19 111 ALA A O 1
ATOM 893 N N . ILE A 1 112 ? 4.858 2.397 10.893 1.00 94.38 112 ILE A N 1
ATOM 894 C CA . ILE A 1 112 ? 6.047 3.015 10.319 1.00 94.38 112 ILE A CA 1
ATOM 895 C C . ILE A 1 112 ? 6.533 2.068 9.232 1.00 94.38 112 ILE A C 1
ATOM 897 O O . ILE A 1 112 ? 6.877 0.924 9.507 1.00 94.38 112 ILE A O 1
ATOM 901 N N . ILE A 1 113 ? 6.526 2.549 7.994 1.00 92.56 113 ILE A N 1
ATOM 902 C CA . ILE A 1 113 ? 6.861 1.753 6.817 1.00 92.56 113 ILE A CA 1
ATOM 903 C C . ILE A 1 113 ? 8.192 2.270 6.290 1.00 92.56 113 ILE A C 1
ATOM 905 O O . ILE A 1 113 ? 8.302 3.437 5.912 1.00 92.56 113 ILE A O 1
ATOM 909 N N . VAL A 1 114 ? 9.202 1.408 6.291 1.00 91.31 114 VAL A N 1
ATOM 910 C CA . VAL A 1 114 ? 10.585 1.763 5.960 1.00 91.31 114 VAL A CA 1
ATOM 911 C C . VAL A 1 114 ? 11.031 0.934 4.764 1.00 91.31 114 VAL A C 1
ATOM 913 O O . VAL A 1 114 ? 10.699 -0.242 4.670 1.00 91.31 114 VAL A O 1
ATOM 916 N N . ASN A 1 115 ? 11.775 1.548 3.841 1.00 90.19 115 ASN A N 1
ATOM 917 C CA . ASN A 1 115 ? 12.404 0.870 2.700 1.00 90.19 115 ASN A CA 1
ATOM 918 C C . ASN A 1 115 ? 11.444 0.076 1.784 1.00 90.19 115 ASN A C 1
ATOM 920 O O . ASN A 1 115 ? 11.857 -0.874 1.118 1.00 90.19 115 ASN A O 1
ATOM 924 N N . LEU A 1 116 ? 10.167 0.474 1.716 1.00 92.38 116 LEU A N 1
ATOM 925 C CA . LEU A 1 116 ? 9.158 -0.212 0.899 1.00 92.38 116 LEU A CA 1
ATOM 926 C C . LEU A 1 116 ? 9.480 -0.162 -0.604 1.00 92.38 116 LEU A C 1
ATOM 928 O O . LEU A 1 116 ? 9.447 -1.189 -1.276 1.00 92.38 116 LEU A O 1
ATOM 932 N N . GLU A 1 117 ? 9.764 1.035 -1.123 1.00 89.69 117 GLU A N 1
ATOM 933 C CA . GLU A 1 117 ? 9.963 1.285 -2.562 1.00 89.69 117 GLU A CA 1
ATOM 934 C C . GLU A 1 117 ? 11.438 1.396 -2.955 1.00 89.69 117 GLU A C 1
ATOM 936 O O . GLU A 1 117 ? 11.822 1.114 -4.084 1.00 89.69 117 GLU A O 1
ATOM 941 N N . ASN A 1 118 ? 12.277 1.870 -2.040 1.00 86.31 118 ASN A N 1
ATOM 942 C CA . ASN A 1 118 ? 13.707 1.980 -2.254 1.00 86.31 118 ASN A CA 1
ATOM 943 C C . ASN A 1 118 ? 14.404 1.621 -0.952 1.00 86.31 118 ASN A C 1
ATOM 945 O O . ASN A 1 118 ? 14.202 2.287 0.063 1.00 86.31 118 ASN A O 1
ATOM 949 N N . ASP A 1 119 ? 15.206 0.567 -0.999 1.00 87.19 119 ASP A N 1
ATOM 950 C CA . ASP A 1 119 ? 16.008 0.125 0.128 1.00 87.19 119 ASP A CA 1
ATOM 951 C C . ASP A 1 119 ? 17.468 0.527 -0.113 1.00 87.19 119 ASP A C 1
ATOM 953 O O . ASP A 1 119 ? 18.178 -0.165 -0.850 1.00 87.19 119 ASP A O 1
ATOM 957 N N . PRO A 1 120 ? 17.951 1.628 0.495 1.00 85.62 120 PRO A N 1
ATOM 958 C CA . PRO A 1 120 ? 19.342 2.037 0.341 1.00 85.62 120 PRO A CA 1
ATOM 959 C C . PRO A 1 120 ? 20.313 1.007 0.935 1.00 85.62 120 PRO A C 1
ATOM 961 O O . PRO A 1 120 ? 21.484 0.994 0.561 1.00 85.62 120 PRO A O 1
ATOM 964 N N . THR A 1 121 ? 19.849 0.120 1.826 1.00 86.88 121 THR A N 1
ATOM 965 C CA . THR A 1 121 ? 20.689 -0.910 2.449 1.00 86.88 121 THR A CA 1
ATOM 966 C C . THR A 1 121 ? 20.961 -2.094 1.523 1.00 86.88 121 THR A C 1
ATOM 968 O O . THR A 1 121 ? 21.950 -2.806 1.705 1.00 86.88 121 THR A O 1
ATOM 971 N N . ALA A 1 122 ? 20.159 -2.266 0.466 1.00 84.19 122 ALA A N 1
ATOM 972 C CA . ALA A 1 122 ? 20.320 -3.356 -0.492 1.00 84.19 122 ALA A CA 1
ATOM 973 C C . ALA A 1 122 ? 21.692 -3.336 -1.189 1.00 84.19 122 ALA A C 1
ATOM 975 O O . ALA A 1 122 ? 22.245 -4.396 -1.478 1.00 84.19 122 ALA A O 1
ATOM 976 N N . ALA A 1 123 ? 22.274 -2.149 -1.398 1.00 83.56 123 ALA A N 1
ATOM 977 C CA . ALA A 1 123 ? 23.613 -1.992 -1.969 1.00 83.56 123 ALA A CA 1
ATOM 978 C C . ALA A 1 123 ? 24.733 -2.528 -1.055 1.00 83.56 123 ALA A C 1
ATOM 980 O O . ALA A 1 123 ? 25.803 -2.894 -1.540 1.00 83.56 123 ALA A O 1
ATOM 981 N N . PHE A 1 124 ? 24.485 -2.610 0.254 1.00 83.56 124 PHE A N 1
ATOM 982 C CA . PHE A 1 124 ? 25.472 -3.000 1.262 1.00 83.56 124 PHE A CA 1
ATOM 983 C C . PHE A 1 124 ? 25.327 -4.454 1.725 1.00 83.56 124 PHE A C 1
ATOM 985 O O . PHE A 1 124 ? 26.152 -4.922 2.500 1.00 83.56 124 PHE A O 1
ATOM 992 N N . ARG A 1 125 ? 24.330 -5.207 1.233 1.00 73.25 125 ARG A N 1
ATOM 993 C CA . ARG A 1 125 ? 24.037 -6.587 1.681 1.00 73.25 125 ARG A CA 1
ATOM 994 C C . ARG A 1 125 ? 25.229 -7.549 1.630 1.00 73.25 125 ARG A C 1
ATOM 996 O O . ARG A 1 125 ? 25.274 -8.485 2.417 1.00 73.25 125 ARG A O 1
ATOM 1003 N N . ASN A 1 126 ? 26.179 -7.307 0.726 1.00 73.31 126 ASN A N 1
ATOM 1004 C CA . ASN A 1 126 ? 27.374 -8.135 0.539 1.00 73.31 126 ASN A CA 1
ATOM 1005 C C . ASN A 1 126 ? 28.673 -7.433 0.969 1.00 73.31 126 ASN A C 1
ATOM 1007 O O . ASN A 1 126 ? 29.758 -7.964 0.745 1.00 73.31 126 ASN A O 1
ATOM 1011 N N . GLN A 1 127 ? 28.585 -6.235 1.548 1.00 69.25 127 GLN A N 1
ATOM 1012 C CA . GLN A 1 127 ? 29.735 -5.513 2.079 1.00 69.25 127 GLN A CA 1
ATOM 1013 C C . GLN A 1 127 ? 29.742 -5.712 3.593 1.00 69.25 127 GLN A C 1
ATOM 1015 O O . GLN A 1 127 ? 28.994 -5.063 4.319 1.00 69.25 127 GLN A O 1
ATOM 1020 N N . VAL A 1 128 ? 30.556 -6.658 4.067 1.00 62.91 128 VAL A N 1
ATOM 1021 C CA . VAL A 1 128 ? 30.817 -6.815 5.502 1.00 62.91 128 VAL A CA 1
ATOM 1022 C C . VAL A 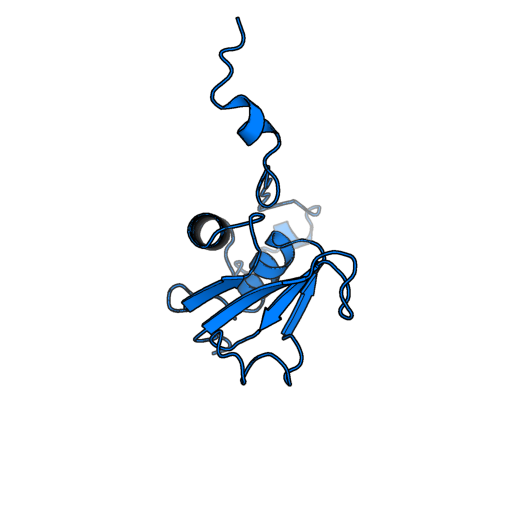1 128 ? 31.469 -5.522 5.982 1.00 62.91 128 VAL A C 1
ATOM 1024 O O . VAL A 1 128 ? 32.587 -5.199 5.583 1.00 62.91 128 VAL A O 1
ATOM 1027 N N . VAL A 1 129 ? 30.744 -4.757 6.794 1.00 62.44 129 VAL A N 1
ATOM 1028 C CA . VAL A 1 129 ? 31.295 -3.592 7.485 1.00 62.44 129 VAL A CA 1
ATOM 1029 C C . VAL A 1 129 ? 32.155 -4.138 8.625 1.00 62.44 129 VAL A C 1
ATOM 1031 O O . VAL A 1 129 ? 31.618 -4.695 9.583 1.00 62.44 129 VAL A O 1
ATOM 1034 N N . HIS A 1 130 ? 33.476 -4.070 8.453 1.00 50.59 130 HIS A N 1
ATOM 1035 C CA . HIS A 1 130 ? 34.472 -4.355 9.489 1.00 50.59 130 HIS A CA 1
ATOM 1036 C C . HIS A 1 130 ? 34.653 -3.161 10.424 1.00 50.59 130 HIS A C 1
ATOM 1038 O O . HIS A 1 130 ? 34.593 -2.013 9.924 1.00 50.59 130 HIS A O 1
#

Radius of gyration: 17.79 Å; Cα contacts (8 Å, |Δi|>4): 154; chains: 1; bounding box: 54×27×52 Å

Solvent-accessible surface area (backbone atoms only — not comparable to full-atom values): 8186 Å² total; per-residue (Å²): 132,64,58,33,69,20,40,25,40,36,51,38,56,83,95,52,96,59,76,60,26,29,35,33,34,76,41,67,94,44,80,81,60,54,80,82,50,80,58,79,47,76,37,80,46,65,68,59,51,53,51,49,37,40,72,66,41,28,53,50,97,80,33,43,79,45,68,46,41,84,86,35,48,57,65,64,61,52,51,50,53,50,49,53,47,64,73,70,49,74,86,74,74,78,83,79,50,76,68,60,74,76,46,79,92,73,88,86,74,88,86,86,87,73,58,70,55,62,49,82,62,66,83,43,75,85,56,82,86,127

pLDDT: mean 90.62, std 8.74, range [50.59, 98.0]

Nearest PDB structures (foldseek):
  1g5c-assembly3_F  TM=3.596E-01  e=2.403E+00  Methanothermobacter thermautotrophicus
  1g5c-assembly3_E  TM=3.633E-01  e=3.348E+00  Methanothermobacter thermautotrophicus

Foldseek 3Di:
DLEAQEKEKEADPPPDPDDGAIFIDRDDPDPVPPPPDHTPDTDRDPLVVLLVCVLVPHDDPNYHYHYHQVQFADPVLVVVSNCVCPVQPDSDDPDDDPVRVVDDDDDPDDDDDPCHRHDPCVVCPPPPDD